Protein AF-A0A0C9RJ88-F1 (afdb_monomer_lite)

Foldseek 3Di:
DDDDDDDDPPDPKDKDKKWKKAFDDDPDDDPDPDDDPRPIDPTDIWTWIWDQPDPQAAIKIFTHPPDDDDPDPPPRIDGQGPLWDKAADDDPVAHQKIFIGHNPDPDTRMIIGDPDVVVSVVVSVVRD

pLDDT: mean 77.78, std 20.4, range [34.34, 97.06]

Sequence (128 aa):
MKEIGGNMAGDSELCGFLDAKLPGGRYISQRVRKRPLAPWKAWRRHWCSVRKLGPGLGVEVHLDRGLSEGANDRNNSIKVPSDSLICRTESRTKQFAFGIFPGKERKPLLYLCGTSESETQRWMANLR

Structure (mmCIF, N/CA/C/O backbone):
data_AF-A0A0C9RJ88-F1
#
_entry.id   AF-A0A0C9RJ88-F1
#
loop_
_atom_site.group_PDB
_atom_site.id
_atom_site.type_symbol
_atom_site.label_atom_id
_atom_site.label_alt_id
_atom_site.label_comp_id
_atom_site.label_asym_id
_atom_site.label_entity_id
_atom_site.label_seq_id
_atom_site.pdbx_PDB_ins_code
_atom_site.Cartn_x
_atom_site.Cartn_y
_atom_site.Cartn_z
_atom_site.occupancy
_atom_site.B_iso_or_equiv
_atom_site.auth_seq_id
_atom_site.auth_comp_id
_atom_site.auth_asym_id
_atom_site.auth_atom_id
_atom_site.pdbx_PDB_model_num
ATOM 1 N N . MET A 1 1 ? 20.074 38.674 4.520 1.00 36.56 1 MET A N 1
ATOM 2 C CA . MET A 1 1 ? 20.046 37.231 4.200 1.00 36.56 1 MET A CA 1
ATOM 3 C C . MET A 1 1 ? 18.940 36.624 5.039 1.00 36.56 1 MET A C 1
ATOM 5 O O . MET A 1 1 ? 18.958 36.811 6.246 1.00 36.56 1 MET A O 1
ATOM 9 N N . LYS A 1 2 ? 17.898 36.083 4.406 1.00 36.16 2 LYS A N 1
ATOM 10 C CA . LYS A 1 2 ? 16.690 35.611 5.091 1.00 36.16 2 LYS A CA 1
ATOM 11 C C . LYS A 1 2 ? 16.821 34.097 5.220 1.00 36.16 2 LYS A C 1
ATOM 13 O O . LYS A 1 2 ? 16.658 33.390 4.232 1.00 36.16 2 LYS A O 1
ATOM 18 N N . GLU A 1 3 ? 17.200 33.630 6.402 1.00 40.25 3 GLU A N 1
ATOM 19 C CA . GLU A 1 3 ? 17.177 32.208 6.727 1.00 40.25 3 GLU A CA 1
ATOM 20 C C . GLU A 1 3 ? 15.714 31.782 6.856 1.00 40.25 3 GLU A C 1
ATOM 22 O O . GLU A 1 3 ? 14.996 32.205 7.762 1.00 40.25 3 GLU A O 1
ATOM 27 N N . ILE A 1 4 ? 15.243 30.999 5.888 1.00 48.28 4 ILE A N 1
ATOM 28 C CA . ILE A 1 4 ? 13.969 30.297 5.991 1.00 48.28 4 ILE A CA 1
ATOM 29 C C . ILE A 1 4 ? 14.231 28.983 6.715 1.00 48.28 4 ILE A C 1
ATOM 31 O O . ILE A 1 4 ? 14.728 28.016 6.143 1.00 48.28 4 ILE A O 1
ATOM 35 N N . GLY A 1 5 ? 13.910 28.984 8.008 1.00 44.59 5 GLY A N 1
ATOM 36 C CA . GLY A 1 5 ? 13.784 27.771 8.796 1.00 44.59 5 GLY A CA 1
ATOM 37 C C . GLY A 1 5 ? 12.774 26.828 8.146 1.00 44.59 5 GLY A C 1
ATOM 38 O O . GLY A 1 5 ? 11.600 27.162 7.998 1.00 44.59 5 GLY A O 1
ATOM 39 N N . GLY A 1 6 ? 13.251 25.648 7.768 1.00 34.34 6 GLY A N 1
ATOM 40 C CA . GLY A 1 6 ? 12.440 24.502 7.391 1.00 34.34 6 GLY A CA 1
ATOM 41 C C . GLY A 1 6 ? 12.775 23.348 8.321 1.00 34.34 6 GLY A C 1
ATOM 42 O O . GLY A 1 6 ? 13.615 22.513 8.007 1.00 34.34 6 GLY A O 1
ATOM 43 N N . ASN A 1 7 ? 12.136 23.324 9.489 1.00 47.62 7 ASN A N 1
ATOM 44 C CA . ASN A 1 7 ? 12.016 22.112 10.293 1.00 47.62 7 ASN A CA 1
ATOM 45 C C . ASN A 1 7 ? 11.304 21.051 9.442 1.00 47.62 7 ASN A C 1
ATOM 47 O O . ASN A 1 7 ? 10.145 21.273 9.110 1.00 47.62 7 ASN A O 1
ATOM 51 N N . MET A 1 8 ? 11.954 19.931 9.106 1.00 43.09 8 MET A N 1
ATOM 52 C CA . MET A 1 8 ? 11.284 18.660 8.758 1.00 43.09 8 MET A CA 1
ATOM 53 C C . MET A 1 8 ? 12.286 17.492 8.659 1.00 43.09 8 MET A C 1
ATOM 55 O O . MET A 1 8 ? 12.310 16.724 7.705 1.00 43.09 8 MET A O 1
ATOM 59 N N . ALA A 1 9 ? 13.128 17.331 9.679 1.00 39.25 9 ALA A N 1
ATOM 60 C CA . ALA A 1 9 ? 13.799 16.060 9.952 1.00 39.25 9 ALA A CA 1
ATOM 61 C C . ALA A 1 9 ? 12.991 15.335 11.038 1.00 39.25 9 ALA A C 1
ATOM 63 O O . ALA A 1 9 ? 13.339 15.372 12.214 1.00 39.25 9 ALA A O 1
ATOM 64 N N . GLY A 1 10 ? 11.839 14.775 10.670 1.00 43.12 10 GLY A N 1
ATOM 65 C CA . GLY A 1 10 ? 10.913 14.225 11.658 1.00 43.12 10 GLY A CA 1
ATOM 66 C C . GLY A 1 10 ? 9.702 13.554 11.040 1.00 43.12 10 GLY A C 1
ATOM 67 O O . GLY A 1 10 ? 8.596 13.990 11.297 1.00 43.12 10 GLY A O 1
ATOM 68 N N . ASP A 1 11 ? 9.936 12.571 10.173 1.00 49.41 11 ASP A N 1
ATOM 69 C CA . ASP A 1 11 ? 9.060 11.426 9.895 1.00 49.41 11 ASP A CA 1
ATOM 70 C C . ASP A 1 11 ? 9.694 10.688 8.716 1.00 49.41 11 ASP A C 1
ATOM 72 O O . ASP A 1 11 ? 9.722 11.195 7.600 1.00 49.41 11 ASP A O 1
ATOM 76 N N . SER A 1 12 ? 10.298 9.522 8.952 1.00 55.31 12 SER A N 1
ATOM 77 C CA . SER A 1 12 ? 10.875 8.719 7.870 1.00 55.31 12 SER A CA 1
ATOM 78 C C . SER A 1 12 ? 9.757 8.244 6.936 1.00 55.31 12 SER A C 1
ATOM 80 O O . SER A 1 12 ? 9.127 7.216 7.182 1.00 55.31 12 SER A O 1
ATOM 82 N N . GLU A 1 13 ? 9.483 9.020 5.890 1.00 74.88 13 GLU A N 1
ATOM 83 C CA . GLU A 1 13 ? 8.539 8.680 4.831 1.00 74.88 13 GLU A CA 1
ATOM 84 C C . GLU A 1 13 ? 9.106 7.481 4.056 1.00 74.88 13 GLU A C 1
ATOM 86 O O . GLU A 1 13 ? 10.154 7.573 3.414 1.00 74.88 13 GLU A O 1
ATOM 91 N N . LEU A 1 14 ? 8.453 6.318 4.150 1.00 91.62 14 LEU A N 1
ATOM 92 C CA . LEU A 1 14 ? 8.824 5.175 3.319 1.00 91.62 14 LEU A CA 1
ATOM 93 C C . LEU A 1 14 ? 8.282 5.424 1.916 1.00 91.62 14 LEU A C 1
ATOM 95 O O . LEU A 1 14 ? 7.068 5.476 1.727 1.00 91.62 14 LEU A O 1
ATOM 99 N N . CYS A 1 15 ? 9.168 5.538 0.934 1.00 93.25 15 CYS A N 1
ATOM 100 C CA . CYS A 1 15 ? 8.787 5.717 -0.457 1.00 93.25 15 CYS A CA 1
ATOM 101 C C . CYS A 1 15 ? 9.591 4.822 -1.404 1.00 93.25 15 CYS A C 1
ATOM 103 O O . CYS A 1 15 ? 10.677 4.338 -1.076 1.00 93.25 15 CYS A O 1
ATOM 105 N N . GLY A 1 16 ? 9.028 4.556 -2.581 1.00 93.94 16 GLY A N 1
ATOM 106 C CA . GLY A 1 16 ? 9.668 3.749 -3.613 1.00 93.94 16 GLY A CA 1
ATOM 107 C C . GLY A 1 16 ? 8.680 3.161 -4.612 1.00 93.94 16 GLY A C 1
ATOM 108 O O . GLY A 1 16 ? 7.464 3.261 -4.459 1.00 93.94 16 GLY A O 1
ATOM 109 N N . PHE A 1 17 ? 9.203 2.524 -5.657 1.00 94.50 17 PHE A N 1
ATOM 110 C CA . PHE A 1 17 ? 8.363 1.874 -6.657 1.00 94.50 17 PHE A CA 1
ATOM 111 C C . PHE A 1 17 ? 7.859 0.515 -6.175 1.00 94.50 17 PHE A C 1
ATOM 113 O O . PHE A 1 17 ? 8.657 -0.350 -5.832 1.00 94.50 17 PHE A O 1
ATOM 120 N N . LEU A 1 18 ? 6.548 0.294 -6.266 1.00 95.38 18 LEU A N 1
ATOM 121 C CA . LEU A 1 18 ? 5.928 -1.019 -6.091 1.00 95.38 18 LEU A CA 1
ATOM 122 C C . LEU A 1 18 ? 4.943 -1.298 -7.220 1.00 95.38 18 LEU A C 1
ATOM 124 O O . LEU A 1 18 ? 4.382 -0.383 -7.829 1.00 95.38 18 LEU A O 1
ATOM 128 N N . ASP A 1 19 ? 4.680 -2.577 -7.466 1.00 94.69 19 ASP A N 1
ATOM 129 C CA . ASP A 1 19 ? 3.492 -2.957 -8.217 1.00 94.69 19 ASP A CA 1
ATOM 130 C C . ASP A 1 19 ? 2.280 -2.966 -7.284 1.00 94.69 19 ASP A C 1
ATOM 132 O O . ASP A 1 19 ? 2.288 -3.628 -6.250 1.00 94.69 19 ASP A O 1
ATOM 136 N N . ALA A 1 20 ? 1.215 -2.272 -7.671 1.00 92.56 20 ALA A N 1
ATOM 137 C CA . ALA A 1 20 ? -0.021 -2.159 -6.914 1.00 92.56 20 ALA A CA 1
ATOM 138 C C . ALA A 1 20 ? -1.197 -2.794 -7.667 1.00 92.56 20 ALA A C 1
ATOM 140 O O . ALA A 1 20 ? -1.343 -2.648 -8.887 1.00 92.56 20 ALA A O 1
ATOM 141 N N . LYS A 1 21 ? -2.072 -3.471 -6.921 1.00 90.69 21 LYS A N 1
ATOM 142 C CA . LYS A 1 21 ? -3.353 -3.999 -7.399 1.00 90.69 21 LYS A CA 1
ATOM 143 C C . LYS A 1 21 ? -4.487 -3.382 -6.591 1.00 90.69 21 LYS A C 1
ATOM 145 O O . LYS A 1 21 ? -4.664 -3.681 -5.412 1.00 90.69 21 LYS A O 1
ATOM 150 N N . LEU A 1 22 ? -5.274 -2.541 -7.251 1.00 86.19 22 LEU A N 1
ATOM 151 C CA . LEU A 1 22 ? -6.382 -1.807 -6.641 1.00 86.19 22 LEU A CA 1
ATOM 152 C C . LEU A 1 22 ? -7.724 -2.514 -6.876 1.00 86.19 22 LEU A C 1
ATOM 154 O O . LEU A 1 22 ? -7.903 -3.133 -7.934 1.00 86.19 22 LEU A O 1
ATOM 158 N N . PRO A 1 23 ? -8.699 -2.386 -5.960 1.00 79.19 23 PRO A N 1
ATOM 159 C CA . PRO A 1 23 ? -10.059 -2.831 -6.232 1.00 79.19 23 PRO A CA 1
ATOM 160 C C . PRO A 1 23 ? -10.619 -2.062 -7.443 1.00 79.19 23 PRO A C 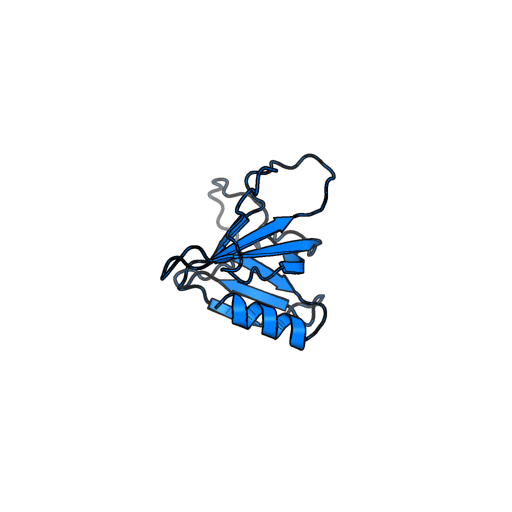1
ATOM 162 O O . PRO A 1 23 ? -10.492 -0.839 -7.544 1.00 79.19 23 PRO A O 1
ATOM 165 N N . GLY A 1 24 ? -11.208 -2.766 -8.414 1.00 65.12 24 GLY A N 1
ATOM 166 C CA . GLY A 1 24 ? -11.903 -2.112 -9.522 1.00 65.12 24 GLY A CA 1
ATOM 167 C C . GLY A 1 24 ? -13.205 -1.504 -9.030 1.00 65.12 24 GLY A C 1
ATOM 168 O O . GLY A 1 24 ? -14.028 -2.179 -8.413 1.00 65.12 24 GLY A O 1
ATOM 169 N N . GLY A 1 25 ? -13.386 -0.211 -9.282 1.00 57.72 25 GLY A N 1
ATOM 170 C CA . GLY A 1 25 ? -14.596 0.496 -8.893 1.00 57.72 25 GLY A CA 1
ATOM 171 C C . GLY A 1 25 ? -15.821 -0.077 -9.602 1.00 57.72 25 GLY A C 1
ATOM 172 O O . GLY A 1 25 ? -15.901 -0.031 -10.825 1.00 57.72 25 GLY A O 1
ATOM 173 N N . ARG A 1 26 ? -16.763 -0.603 -8.817 1.00 45.09 26 ARG A N 1
ATOM 174 C CA . ARG A 1 26 ? -18.182 -0.214 -8.816 1.00 45.09 26 ARG A CA 1
ATOM 175 C C . ARG A 1 26 ? -18.826 -0.727 -7.521 1.00 45.09 26 ARG A C 1
ATOM 177 O O . ARG A 1 26 ? -19.351 -1.832 -7.462 1.00 45.09 26 ARG A O 1
ATOM 184 N N . TYR A 1 27 ? -18.825 0.126 -6.496 1.00 42.34 27 TYR A N 1
ATOM 185 C CA . TYR A 1 27 ? -19.988 0.255 -5.618 1.00 42.34 27 TYR A CA 1
ATOM 186 C C . TYR A 1 27 ? -21.107 0.864 -6.480 1.00 42.34 27 TYR A C 1
ATOM 188 O O . TYR A 1 27 ? -21.308 2.071 -6.498 1.00 42.34 27 TYR A O 1
ATOM 196 N N . ILE A 1 28 ? -21.768 0.041 -7.293 1.00 40.94 28 ILE A N 1
ATOM 197 C CA . ILE A 1 28 ? -23.072 0.376 -7.862 1.00 40.94 28 ILE A CA 1
ATOM 198 C C . ILE A 1 28 ? -23.996 -0.756 -7.455 1.00 40.94 28 ILE A C 1
ATOM 200 O O . ILE A 1 28 ? -23.716 -1.931 -7.688 1.00 40.94 28 ILE A O 1
ATOM 204 N N . SER A 1 29 ? -25.072 -0.359 -6.791 1.00 43.00 29 SER A N 1
ATOM 205 C CA . SER A 1 29 ? -26.257 -1.142 -6.496 1.00 43.00 29 SER A CA 1
ATOM 206 C C . SER A 1 29 ? -26.655 -2.036 -7.674 1.00 43.00 29 SER A C 1
ATOM 208 O O . SER A 1 29 ? -27.354 -1.621 -8.591 1.00 43.00 29 SER A O 1
ATOM 210 N N . GLN A 1 30 ? -26.278 -3.310 -7.644 1.00 39.91 30 GLN A N 1
ATOM 211 C CA . GLN A 1 30 ? -26.992 -4.316 -8.418 1.00 39.91 30 GLN A CA 1
ATOM 212 C C . GLN A 1 30 ? -27.391 -5.456 -7.498 1.00 39.91 30 GLN A C 1
ATOM 214 O O . GLN A 1 30 ? -26.577 -6.259 -7.045 1.00 39.91 30 GLN A O 1
ATOM 219 N N . ARG A 1 31 ? -28.699 -5.481 -7.226 1.00 44.69 31 ARG A N 1
ATOM 220 C CA . ARG A 1 31 ? -29.473 -6.583 -6.654 1.00 44.69 31 ARG A CA 1
ATOM 221 C C . ARG A 1 31 ? -29.385 -7.824 -7.556 1.00 44.69 31 ARG A C 1
ATOM 223 O O . ARG A 1 31 ? -30.386 -8.254 -8.116 1.00 44.69 31 ARG A O 1
ATOM 230 N N . VAL A 1 32 ? -28.201 -8.407 -7.724 1.00 45.47 32 VAL A N 1
ATOM 231 C CA . VAL A 1 32 ? -28.039 -9.680 -8.432 1.00 45.47 32 VAL A CA 1
ATOM 232 C C . VAL A 1 32 ? -27.124 -10.581 -7.613 1.00 45.47 32 VAL A C 1
ATOM 234 O O . VAL A 1 32 ? -25.929 -10.335 -7.470 1.00 45.47 32 VAL A O 1
ATOM 237 N N . ARG A 1 33 ? -27.718 -11.644 -7.059 1.00 45.06 33 ARG A N 1
ATOM 238 C CA . ARG A 1 33 ? -27.064 -12.757 -6.351 1.00 45.06 33 ARG A CA 1
ATOM 239 C C . ARG A 1 33 ? -26.179 -13.584 -7.299 1.00 45.06 33 ARG A C 1
ATOM 241 O O . ARG A 1 33 ? -26.431 -14.762 -7.529 1.00 45.06 33 ARG A O 1
ATOM 248 N N . LYS A 1 34 ? -25.124 -12.995 -7.851 1.00 48.38 34 LYS A N 1
ATOM 249 C CA . LYS A 1 34 ? -24.017 -13.737 -8.464 1.00 48.38 34 LYS A CA 1
ATOM 250 C C . LYS A 1 34 ? -22.740 -13.116 -7.939 1.00 48.38 34 LYS A C 1
ATOM 252 O O . LYS A 1 34 ? -22.531 -11.945 -8.199 1.00 48.38 34 LYS A O 1
ATOM 257 N N . ARG A 1 35 ? -21.938 -13.865 -7.168 1.00 50.72 35 ARG A N 1
ATOM 258 C CA . ARG A 1 35 ? -20.614 -13.434 -6.680 1.00 50.72 35 ARG A CA 1
ATOM 259 C C . ARG A 1 35 ? -19.774 -13.004 -7.891 1.00 50.72 35 ARG A C 1
ATOM 261 O O . ARG A 1 35 ? -19.275 -13.894 -8.578 1.00 50.72 35 ARG A O 1
ATOM 268 N N . PRO A 1 36 ? -19.580 -11.707 -8.187 1.00 46.97 36 PRO A N 1
ATOM 269 C CA . PRO A 1 36 ? -18.568 -11.341 -9.153 1.00 46.97 36 PRO A CA 1
ATOM 270 C C . PRO A 1 36 ? -17.258 -11.424 -8.372 1.00 46.97 36 PRO A C 1
ATOM 272 O O . PRO A 1 36 ? -17.145 -10.848 -7.286 1.00 46.97 36 PRO A O 1
ATOM 275 N N . LEU A 1 37 ? -16.266 -12.154 -8.879 1.00 52.88 37 LEU A N 1
ATOM 276 C CA . LEU A 1 37 ? -14.885 -11.893 -8.483 1.00 52.88 37 LEU A CA 1
ATOM 277 C C . LEU A 1 37 ? -14.711 -10.381 -8.640 1.00 52.88 37 LEU A C 1
ATOM 279 O O . LEU A 1 37 ? -14.832 -9.886 -9.759 1.00 52.88 37 LEU A O 1
ATOM 283 N N . ALA A 1 38 ? -14.593 -9.638 -7.532 1.00 53.88 38 ALA A N 1
ATOM 284 C CA . ALA A 1 38 ? -14.487 -8.185 -7.600 1.00 53.88 38 ALA A CA 1
ATOM 285 C C . ALA A 1 38 ? -13.379 -7.881 -8.618 1.00 53.88 38 ALA A C 1
ATOM 287 O O . ALA A 1 38 ? -12.300 -8.465 -8.473 1.00 53.88 38 ALA A O 1
ATOM 288 N N . PRO A 1 39 ? -13.637 -7.108 -9.689 1.00 66.06 39 PRO A N 1
ATOM 289 C CA . PRO A 1 39 ? -12.696 -6.995 -10.793 1.00 66.06 39 PRO A CA 1
ATOM 290 C C . PRO A 1 39 ? -11.500 -6.181 -10.312 1.00 66.06 39 PRO A C 1
ATOM 292 O O . PRO A 1 39 ? -11.464 -4.966 -10.442 1.00 66.06 39 PRO A O 1
ATOM 295 N N . TRP A 1 40 ? -10.535 -6.831 -9.672 1.00 71.25 40 TRP A N 1
ATOM 296 C CA . TRP A 1 40 ? -9.285 -6.201 -9.291 1.00 71.25 40 TRP A CA 1
ATOM 297 C C . TRP A 1 40 ? -8.628 -5.659 -10.552 1.00 71.25 40 TRP A C 1
ATOM 299 O O . TRP A 1 40 ? -8.535 -6.371 -11.557 1.00 71.25 40 TRP A O 1
ATOM 309 N N . LYS A 1 41 ? -8.153 -4.413 -10.498 1.00 75.81 41 LYS A N 1
ATOM 310 C CA . LYS A 1 41 ? -7.343 -3.863 -11.585 1.00 75.81 41 LYS A CA 1
AT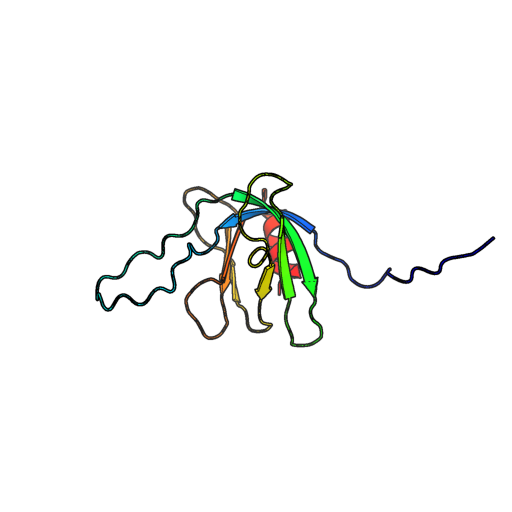OM 311 C C . LYS A 1 41 ? -6.112 -4.756 -11.778 1.00 75.81 41 LYS A C 1
ATOM 313 O O . LYS A 1 41 ? -5.671 -5.426 -10.846 1.00 75.81 41 LYS A O 1
ATOM 318 N N . ALA A 1 42 ? -5.567 -4.792 -12.991 1.00 85.00 42 ALA A N 1
ATOM 319 C CA . ALA A 1 42 ? -4.280 -5.441 -13.224 1.00 85.00 42 ALA A CA 1
ATOM 320 C C . ALA A 1 42 ? -3.195 -4.816 -12.329 1.00 85.00 42 ALA A C 1
ATOM 322 O O . ALA A 1 42 ? -3.306 -3.645 -11.953 1.00 85.00 42 ALA A O 1
ATOM 323 N N . TRP A 1 43 ? -2.155 -5.591 -12.013 1.00 90.69 43 TRP A N 1
ATOM 324 C CA . TRP A 1 43 ? -0.949 -5.066 -11.375 1.00 90.69 43 TRP A CA 1
ATOM 325 C C . TRP A 1 43 ? -0.372 -3.938 -12.229 1.00 90.69 43 TRP A C 1
ATOM 327 O O . TRP A 1 43 ? -0.240 -4.091 -13.445 1.00 90.69 43 TRP A O 1
ATOM 337 N N . ARG A 1 44 ? -0.051 -2.809 -11.605 1.00 90.62 44 ARG A N 1
ATOM 338 C CA . ARG A 1 44 ? 0.595 -1.675 -12.270 1.00 90.62 44 ARG A CA 1
ATOM 339 C C . ARG A 1 44 ? 1.705 -1.140 -11.389 1.00 90.62 44 ARG A C 1
ATOM 341 O O . ARG A 1 44 ? 1.543 -1.131 -10.175 1.00 90.62 44 ARG A O 1
ATOM 348 N N . ARG A 1 45 ? 2.783 -0.658 -11.997 1.00 92.38 45 ARG A N 1
ATOM 349 C CA . ARG A 1 45 ? 3.872 -0.006 -11.273 1.00 92.38 45 ARG A CA 1
ATOM 350 C C . ARG A 1 45 ? 3.444 1.400 -10.852 1.00 92.38 45 ARG A C 1
ATOM 352 O O . ARG A 1 45 ? 2.910 2.145 -11.671 1.00 92.38 45 ARG A O 1
ATOM 359 N N . HIS A 1 46 ? 3.654 1.728 -9.585 1.00 91.75 46 HIS A N 1
ATOM 360 C CA . HIS A 1 46 ? 3.359 3.022 -8.978 1.00 91.75 46 HIS A CA 1
ATOM 361 C C . HIS A 1 46 ? 4.553 3.481 -8.142 1.00 91.75 46 HIS A C 1
ATOM 363 O O . HIS A 1 46 ? 5.222 2.658 -7.511 1.00 91.75 46 HIS A O 1
ATOM 369 N N . TRP A 1 47 ? 4.793 4.788 -8.100 1.00 92.50 47 TRP A N 1
ATOM 370 C CA . TRP A 1 47 ? 5.544 5.390 -7.010 1.00 92.50 47 TRP A CA 1
ATOM 371 C C . TRP A 1 47 ? 4.654 5.402 -5.768 1.00 92.50 47 TRP A C 1
ATOM 373 O O . TRP A 1 47 ? 3.566 5.976 -5.775 1.00 92.50 47 TRP A O 1
ATOM 383 N N . CYS A 1 48 ? 5.087 4.708 -4.727 1.00 93.56 48 CYS A N 1
ATOM 384 C CA . CYS A 1 48 ? 4.361 4.583 -3.476 1.00 93.56 48 CYS A CA 1
ATOM 385 C C . CYS A 1 48 ? 5.045 5.444 -2.418 1.00 93.56 48 CYS A C 1
ATOM 387 O O . CYS A 1 48 ? 6.271 5.408 -2.316 1.00 93.56 48 CYS A O 1
ATOM 389 N N . SER A 1 49 ? 4.277 6.162 -1.603 1.00 92.75 49 SER A N 1
ATOM 390 C CA . SER A 1 49 ? 4.787 6.775 -0.374 1.00 92.75 49 SER A CA 1
ATOM 391 C C . SER A 1 49 ? 3.854 6.521 0.806 1.00 92.75 49 SER A C 1
ATOM 393 O O . SER A 1 49 ? 2.645 6.351 0.634 1.00 92.75 49 SER A O 1
ATOM 395 N N . VAL A 1 50 ? 4.428 6.414 2.002 1.00 92.56 50 VAL A N 1
ATOM 396 C CA . VAL A 1 50 ? 3.713 6.110 3.243 1.00 92.56 50 VAL A CA 1
ATOM 397 C C . VAL A 1 50 ? 3.852 7.271 4.201 1.00 92.56 50 VAL A C 1
ATOM 399 O O . VAL A 1 50 ? 4.952 7.592 4.650 1.00 92.56 50 VAL A O 1
ATOM 402 N N . ARG A 1 51 ? 2.710 7.829 4.591 1.00 91.00 51 ARG A N 1
ATOM 403 C CA . ARG A 1 51 ? 2.616 8.885 5.591 1.00 91.00 51 ARG A CA 1
ATOM 404 C C . ARG A 1 51 ? 1.953 8.345 6.850 1.00 91.00 51 ARG A C 1
ATOM 406 O O . ARG A 1 51 ? 0.846 7.810 6.793 1.00 91.00 51 ARG A O 1
ATOM 413 N N . LYS A 1 52 ? 2.603 8.489 8.005 1.00 89.88 52 LYS A N 1
ATOM 414 C CA . LYS A 1 52 ? 1.987 8.148 9.296 1.00 89.88 52 LYS A CA 1
ATOM 415 C C . LYS A 1 52 ? 0.919 9.190 9.632 1.00 89.88 52 LYS A C 1
ATOM 417 O O . LYS A 1 52 ? 1.148 10.385 9.471 1.00 89.88 52 LYS A O 1
ATOM 422 N N . LEU A 1 53 ? -0.261 8.747 10.068 1.00 88.69 53 LEU A N 1
ATOM 423 C CA . LEU A 1 53 ? -1.381 9.652 10.368 1.00 88.69 53 LEU A CA 1
ATOM 424 C C . LEU A 1 53 ? -1.397 10.142 11.822 1.00 88.69 53 LEU A C 1
ATOM 426 O O . LEU A 1 53 ? -2.146 11.060 12.140 1.00 88.69 53 LEU A O 1
ATOM 430 N N . GLY A 1 54 ? -0.578 9.545 12.688 1.00 85.88 54 GLY A N 1
ATOM 431 C CA . GLY A 1 54 ? -0.506 9.827 14.121 1.00 85.88 54 GLY A CA 1
ATOM 432 C C . GLY A 1 54 ? -0.781 8.581 14.974 1.00 85.88 54 GLY A C 1
ATOM 433 O O . GLY A 1 54 ? -1.152 7.530 14.437 1.00 85.88 54 GLY A O 1
ATOM 434 N N . PRO A 1 55 ? -0.599 8.664 16.305 1.00 85.62 55 PRO A N 1
ATOM 435 C CA . PRO A 1 55 ? -0.775 7.526 17.206 1.00 85.62 55 PRO A CA 1
ATOM 436 C C . PRO A 1 55 ? -2.182 6.925 17.095 1.00 85.62 55 PRO A C 1
ATOM 438 O O . PRO A 1 55 ? -3.180 7.622 17.249 1.00 85.62 55 PRO A O 1
ATOM 441 N N . GLY A 1 56 ? -2.268 5.626 16.797 1.00 85.62 56 GLY A N 1
ATOM 442 C CA . GLY A 1 56 ? -3.539 4.898 16.691 1.00 85.62 56 GLY A CA 1
ATOM 443 C C . GLY A 1 56 ? -4.368 5.175 15.429 1.00 85.62 56 GLY A C 1
ATOM 444 O O . GLY A 1 56 ? -5.374 4.499 15.225 1.00 85.62 56 GLY A O 1
ATOM 445 N N . LEU A 1 57 ? -3.950 6.099 14.555 1.00 87.19 57 LEU A N 1
ATOM 446 C CA . LEU A 1 57 ? -4.684 6.460 13.331 1.00 87.19 57 LEU A CA 1
ATOM 447 C C . LEU A 1 57 ? -4.265 5.645 12.097 1.00 87.19 57 LEU A C 1
ATOM 449 O O . LEU A 1 57 ? -4.950 5.686 11.076 1.00 87.19 57 LEU A O 1
ATOM 453 N N . GLY A 1 58 ? -3.172 4.887 12.202 1.00 91.50 58 GLY A N 1
ATOM 454 C CA . GLY A 1 58 ? -2.630 4.077 11.114 1.00 91.50 58 GLY A CA 1
ATOM 455 C C . GLY A 1 58 ? -1.781 4.895 10.140 1.00 91.50 58 GLY A C 1
ATOM 456 O O . GLY A 1 58 ? -1.126 5.873 10.523 1.00 91.50 58 GLY A O 1
ATOM 457 N N . VAL A 1 59 ? -1.779 4.481 8.875 1.00 92.69 59 VAL A N 1
ATOM 458 C CA . VAL A 1 59 ? -0.955 5.081 7.818 1.00 92.69 59 VAL A CA 1
ATOM 459 C C . VAL A 1 59 ? -1.780 5.400 6.579 1.00 92.69 59 VAL A C 1
ATOM 461 O O . VAL A 1 59 ? -2.862 4.864 6.352 1.00 92.69 59 VAL A O 1
ATOM 464 N N . GLU A 1 60 ? -1.260 6.292 5.755 1.00 92.38 60 GLU A N 1
ATOM 465 C CA . GLU A 1 60 ? -1.809 6.630 4.455 1.00 92.38 60 GLU A CA 1
ATOM 466 C C . GLU A 1 60 ? -0.800 6.255 3.372 1.00 92.38 60 GLU A C 1
ATOM 468 O O . GLU A 1 60 ? 0.358 6.665 3.429 1.00 92.38 60 GLU A O 1
ATOM 473 N N . VAL A 1 61 ? -1.240 5.449 2.406 1.00 92.25 61 VAL A N 1
ATOM 474 C CA . VAL A 1 61 ? -0.429 5.014 1.266 1.00 92.25 61 VAL A CA 1
ATOM 475 C C . VAL A 1 61 ? -0.851 5.808 0.041 1.00 92.25 61 VAL A C 1
ATOM 477 O O . VAL A 1 61 ? -1.970 5.643 -0.450 1.00 92.25 61 VAL A O 1
ATOM 480 N N . HIS A 1 62 ? 0.048 6.644 -0.462 1.00 92.19 62 HIS A N 1
ATOM 481 C CA . HIS A 1 62 ? -0.135 7.390 -1.697 1.00 92.19 62 HIS A CA 1
A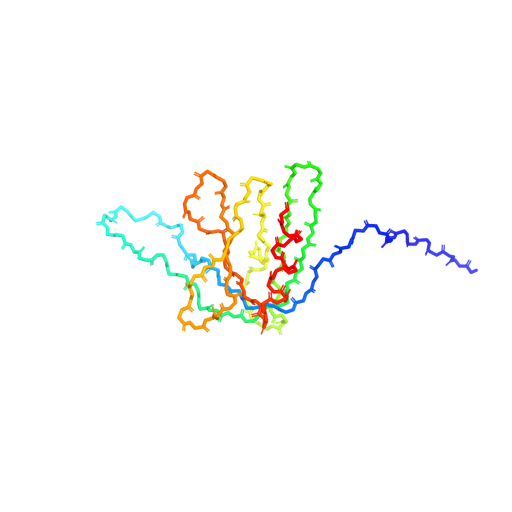TOM 482 C C . HIS A 1 62 ? 0.467 6.624 -2.879 1.00 92.19 62 HIS A C 1
ATOM 484 O O . HIS A 1 62 ? 1.559 6.070 -2.769 1.00 92.19 62 HIS A O 1
ATOM 490 N N . LEU A 1 63 ? -0.252 6.574 -3.999 1.00 90.69 63 LEU A N 1
ATOM 491 C CA . LEU A 1 63 ? 0.083 5.810 -5.198 1.00 90.69 63 LEU A CA 1
ATOM 492 C C . LEU A 1 63 ? 0.085 6.727 -6.424 1.00 90.69 63 LEU A C 1
ATOM 494 O O . LEU A 1 63 ? -0.941 6.912 -7.077 1.00 90.69 63 LEU A O 1
ATOM 498 N N . ASP A 1 64 ? 1.257 7.223 -6.795 1.00 87.94 64 ASP A N 1
ATOM 499 C CA . ASP A 1 64 ? 1.454 8.055 -7.978 1.00 87.94 64 ASP A CA 1
ATOM 500 C C . ASP A 1 64 ? 1.862 7.194 -9.189 1.00 87.94 64 ASP A C 1
ATOM 502 O O . ASP A 1 64 ? 2.629 6.235 -9.075 1.00 87.94 64 ASP A O 1
ATOM 506 N N . ARG A 1 65 ? 1.308 7.493 -10.366 1.00 79.44 65 ARG A N 1
ATOM 507 C CA . ARG A 1 65 ? 1.649 6.818 -11.631 1.00 79.44 65 ARG A CA 1
ATOM 508 C C . ARG A 1 65 ? 2.668 7.572 -12.476 1.00 79.44 65 ARG A C 1
ATOM 510 O O . ARG A 1 65 ? 3.111 7.009 -13.474 1.00 79.44 65 ARG A O 1
ATOM 517 N N . GLY A 1 66 ? 3.054 8.785 -12.087 1.00 65.25 66 GLY A N 1
ATOM 518 C CA . GLY A 1 66 ? 3.762 9.702 -12.968 1.00 65.25 66 GLY A CA 1
ATOM 519 C C . GLY A 1 66 ? 2.812 10.212 -14.053 1.00 65.25 66 GLY A C 1
ATOM 520 O O . GLY A 1 66 ? 2.063 9.451 -14.661 1.00 65.25 66 GLY A O 1
ATOM 521 N N . LEU A 1 67 ? 2.803 11.525 -14.244 1.00 58.53 67 LEU A N 1
ATOM 522 C CA . LEU A 1 67 ? 1.924 12.291 -15.130 1.00 58.53 67 LEU A CA 1
ATOM 523 C C . LEU A 1 67 ? 1.678 11.630 -16.509 1.00 58.53 67 LEU A C 1
ATOM 525 O O . LEU A 1 67 ? 2.447 11.841 -17.441 1.00 58.53 67 LEU A O 1
ATOM 529 N N . SER A 1 68 ? 0.577 10.883 -16.656 1.00 48.88 68 SER A N 1
ATOM 530 C CA . SER A 1 68 ? -0.187 10.794 -17.907 1.00 48.88 68 SER A CA 1
ATOM 531 C C . SER A 1 68 ? -1.586 10.193 -17.696 1.00 48.88 68 SER A C 1
ATOM 533 O O . SER A 1 68 ? -1.753 9.099 -17.156 1.00 48.88 68 SER A O 1
ATOM 535 N N . GLU A 1 69 ? -2.563 10.955 -18.191 1.00 44.44 69 GLU A N 1
ATOM 536 C CA . GLU A 1 69 ? -3.966 10.638 -18.490 1.00 44.44 69 GLU A CA 1
ATOM 537 C C . GLU A 1 69 ? -4.977 10.476 -17.339 1.00 44.44 69 GLU A C 1
ATOM 539 O O . GLU A 1 69 ? -5.362 9.387 -16.913 1.00 44.44 69 GLU A O 1
ATOM 544 N N . GLY A 1 70 ? -5.552 11.622 -16.954 1.00 46.38 70 GLY A N 1
ATOM 545 C CA . GLY A 1 70 ? -7.004 11.829 -17.082 1.00 46.38 70 GLY A CA 1
ATOM 546 C C . GLY A 1 70 ? -7.931 11.098 -16.108 1.00 46.38 70 GLY A C 1
ATOM 547 O O . GLY A 1 70 ? -9.148 11.143 -16.283 1.00 46.38 70 GLY A O 1
ATOM 548 N N . ALA A 1 71 ? -7.409 10.441 -15.076 1.00 46.94 71 ALA A N 1
ATOM 549 C CA . ALA A 1 71 ? -8.217 9.702 -14.112 1.00 46.94 71 ALA A CA 1
ATOM 550 C C . ALA A 1 71 ? -8.212 10.385 -12.740 1.00 46.94 71 ALA A C 1
ATOM 552 O O . ALA A 1 71 ? -7.420 10.024 -11.882 1.00 46.94 71 ALA A O 1
ATOM 553 N N . ASN A 1 72 ? -9.131 11.341 -12.559 1.00 46.19 72 ASN A N 1
ATOM 554 C CA . ASN A 1 72 ? -9.730 11.759 -11.284 1.00 46.19 72 ASN A CA 1
ATOM 555 C C . ASN A 1 72 ? -8.843 11.513 -10.040 1.00 46.19 72 ASN A C 1
ATOM 557 O O . ASN A 1 72 ? -8.954 10.477 -9.382 1.00 46.19 72 ASN A O 1
ATOM 561 N N . ASP A 1 73 ? -8.003 12.502 -9.726 1.00 48.06 73 ASP A N 1
ATOM 562 C CA . ASP A 1 73 ? -6.982 12.556 -8.659 1.00 48.06 73 ASP A CA 1
ATOM 563 C C . ASP A 1 73 ? -7.480 12.235 -7.233 1.00 48.06 73 ASP A C 1
ATOM 565 O O . ASP A 1 73 ? -6.721 12.165 -6.270 1.00 48.06 73 ASP A O 1
ATOM 569 N N . ARG A 1 74 ? -8.784 12.014 -7.062 1.00 51.00 74 ARG A N 1
ATOM 570 C CA . ARG A 1 74 ? -9.431 11.821 -5.764 1.00 51.00 74 ARG A CA 1
ATOM 571 C C . ARG A 1 74 ? -9.229 10.441 -5.127 1.00 51.00 74 ARG A C 1
ATOM 573 O O . ARG A 1 74 ? -9.683 10.239 -4.004 1.00 51.00 74 ARG A O 1
ATOM 580 N N . ASN A 1 75 ? -8.562 9.501 -5.803 1.00 61.38 75 ASN A N 1
ATOM 581 C CA . ASN A 1 75 ? -8.478 8.094 -5.376 1.00 61.38 75 ASN A CA 1
ATOM 582 C C . ASN A 1 75 ? -7.051 7.504 -5.353 1.00 61.38 75 ASN A C 1
ATOM 584 O O . ASN A 1 75 ? -6.909 6.281 -5.294 1.00 61.38 75 ASN A O 1
ATOM 588 N N . ASN A 1 76 ? -6.006 8.336 -5.391 1.00 81.94 76 ASN A N 1
ATOM 589 C CA . ASN A 1 76 ? -4.610 7.870 -5.375 1.00 81.94 76 ASN A CA 1
ATOM 590 C C . ASN A 1 76 ? -4.066 7.608 -3.963 1.00 81.94 76 ASN A C 1
ATOM 592 O O . ASN A 1 76 ? -2.971 7.081 -3.817 1.00 81.94 76 ASN A O 1
ATOM 596 N N . SER A 1 77 ? -4.839 7.932 -2.928 1.00 86.75 77 SER A N 1
ATOM 597 C CA . SER A 1 77 ? -4.489 7.674 -1.536 1.00 86.75 77 SER A CA 1
ATOM 598 C C . SER A 1 77 ? -5.399 6.613 -0.918 1.00 86.75 77 SER A C 1
ATOM 600 O O . SER A 1 77 ? -6.619 6.635 -1.111 1.00 86.75 77 SER A O 1
ATOM 602 N N . ILE A 1 78 ? -4.813 5.692 -0.155 1.00 89.62 78 ILE A N 1
ATOM 603 C CA . ILE A 1 78 ? -5.522 4.669 0.614 1.00 89.62 78 ILE A CA 1
ATOM 604 C C . ILE A 1 78 ? -5.145 4.811 2.080 1.00 89.62 78 ILE A C 1
ATOM 606 O O . ILE A 1 78 ? -3.987 4.650 2.461 1.00 89.62 78 ILE A O 1
ATOM 610 N N . LYS A 1 79 ? -6.153 5.050 2.917 1.00 90.75 79 LYS A N 1
ATOM 611 C CA . LYS A 1 79 ? -5.993 4.999 4.368 1.00 90.75 79 LYS A CA 1
ATOM 612 C C . LYS A 1 79 ? -5.979 3.548 4.823 1.00 90.75 79 LYS A C 1
ATOM 614 O O . LYS A 1 79 ? -6.893 2.787 4.505 1.00 90.75 79 LYS A O 1
ATOM 619 N N . VAL A 1 80 ? -4.950 3.199 5.574 1.00 91.38 80 VAL A N 1
ATOM 620 C CA . VAL A 1 80 ? -4.746 1.903 6.207 1.00 91.38 80 VAL A CA 1
ATOM 621 C C . VAL A 1 80 ? -4.971 2.104 7.705 1.00 91.38 80 VAL A C 1
ATOM 623 O O . VAL A 1 80 ? -4.128 2.710 8.370 1.00 91.38 80 VAL A O 1
ATOM 626 N N . PRO A 1 81 ? -6.119 1.656 8.240 1.00 91.31 81 PRO A N 1
ATOM 627 C CA . PRO A 1 81 ? -6.391 1.693 9.672 1.00 91.31 81 PRO A CA 1
ATOM 628 C C . PRO A 1 81 ? -5.298 1.007 10.498 1.00 91.31 81 PRO A C 1
ATOM 630 O O . PRO A 1 81 ? -4.664 0.064 10.027 1.00 91.31 81 PRO A O 1
ATOM 633 N N . SER A 1 82 ? -5.122 1.426 11.749 1.00 91.25 82 SER A N 1
ATOM 634 C CA . SER A 1 82 ? -4.150 0.832 12.681 1.00 91.25 82 SER A CA 1
ATOM 635 C C . SER A 1 82 ? -4.439 -0.631 13.041 1.00 91.25 82 SER A C 1
ATOM 637 O O . SER A 1 82 ? -3.529 -1.352 13.430 1.00 91.25 82 SER A O 1
ATOM 639 N N . ASP A 1 83 ? -5.680 -1.092 12.876 1.00 92.06 83 ASP A N 1
ATOM 640 C CA . ASP A 1 83 ? -6.081 -2.490 13.065 1.00 92.06 83 ASP A CA 1
ATOM 641 C C . ASP A 1 83 ? -5.935 -3.338 11.788 1.00 92.06 83 ASP A C 1
ATOM 643 O O . ASP A 1 83 ? -6.441 -4.461 11.722 1.00 92.06 83 ASP A O 1
ATOM 647 N N . SER A 1 84 ? -5.269 -2.812 10.754 1.00 92.31 84 SER A N 1
ATOM 648 C CA . SER A 1 84 ? -5.108 -3.522 9.487 1.00 92.31 84 SER A CA 1
ATOM 649 C C . SER A 1 84 ? -4.165 -4.714 9.610 1.00 92.31 84 SER A C 1
ATOM 651 O O . SER A 1 84 ? -3.088 -4.649 10.199 1.00 92.31 84 SER A O 1
ATOM 653 N N . LEU A 1 85 ? -4.541 -5.806 8.956 1.00 93.44 85 LEU A N 1
ATOM 654 C CA . LEU A 1 85 ? -3.719 -6.996 8.823 1.00 93.44 85 LEU A CA 1
ATOM 655 C C . LEU A 1 85 ? -2.885 -6.902 7.547 1.00 93.44 85 LEU A C 1
ATOM 657 O O . LEU A 1 85 ? -3.416 -6.704 6.453 1.00 93.44 85 LEU A O 1
ATOM 661 N N . ILE A 1 86 ? -1.573 -7.089 7.691 1.00 94.88 86 ILE A N 1
ATOM 662 C CA . ILE A 1 86 ? -0.622 -7.089 6.577 1.00 94.88 86 ILE A CA 1
ATOM 663 C C . ILE A 1 86 ? 0.056 -8.451 6.505 1.00 94.88 86 ILE A C 1
ATOM 665 O O . ILE A 1 86 ? 0.870 -8.816 7.367 1.00 94.88 86 ILE A O 1
ATOM 669 N N . CYS A 1 87 ? -0.279 -9.203 5.460 1.00 93.56 87 CYS A N 1
ATOM 670 C CA . CYS A 1 87 ? 0.170 -10.576 5.274 1.00 93.56 87 CYS A CA 1
ATOM 671 C C . CYS A 1 87 ? 0.595 -10.857 3.832 1.00 93.56 87 CYS A C 1
ATOM 673 O O . CYS A 1 87 ? 0.202 -10.170 2.886 1.00 93.56 87 CYS A O 1
ATOM 675 N N . ARG A 1 88 ? 1.424 -11.891 3.677 1.00 94.56 88 ARG A N 1
ATOM 676 C CA . ARG A 1 88 ? 1.819 -12.402 2.365 1.00 94.56 88 ARG A CA 1
ATOM 677 C C . ARG A 1 88 ? 0.632 -12.989 1.636 1.00 94.56 88 ARG A C 1
ATOM 679 O O . ARG A 1 88 ? -0.266 -13.561 2.250 1.00 94.56 88 ARG A O 1
ATOM 686 N N . THR A 1 89 ? 0.659 -12.863 0.319 1.00 91.62 89 THR A N 1
ATOM 687 C CA . THR A 1 89 ? -0.419 -13.349 -0.534 1.00 91.62 89 THR A CA 1
ATOM 688 C C . THR A 1 89 ? 0.164 -14.081 -1.720 1.00 91.62 89 THR A C 1
ATOM 690 O O . THR A 1 89 ? 1.068 -13.575 -2.381 1.00 91.62 89 THR A O 1
ATOM 693 N N . GLU A 1 90 ? -0.393 -15.241 -2.032 1.00 88.75 90 GLU A N 1
ATOM 694 C CA . GLU A 1 90 ? -0.017 -15.962 -3.236 1.00 88.75 90 GLU A CA 1
ATOM 695 C C . GLU A 1 90 ? -0.567 -15.242 -4.469 1.00 88.75 90 GLU A C 1
ATOM 697 O O . GLU A 1 90 ? -1.766 -14.979 -4.597 1.00 88.75 90 GLU A O 1
ATOM 702 N N . SER A 1 91 ? 0.320 -14.924 -5.404 1.00 86.94 91 SER A N 1
ATOM 703 C CA . SER A 1 91 ? -0.042 -14.376 -6.704 1.00 86.94 91 SER A CA 1
ATOM 704 C C . SER A 1 91 ? 0.687 -15.150 -7.786 1.00 86.94 91 SER A C 1
ATOM 706 O O . SER A 1 91 ? 1.910 -15.258 -7.773 1.00 86.94 91 SER A O 1
ATOM 708 N N . ARG A 1 92 ? -0.069 -15.634 -8.778 1.00 88.25 92 ARG A N 1
ATOM 709 C CA . ARG A 1 92 ? 0.477 -16.390 -9.919 1.00 88.25 92 ARG A CA 1
ATOM 710 C C . ARG A 1 92 ? 1.473 -15.587 -10.759 1.00 88.25 92 ARG A C 1
ATOM 712 O O . ARG A 1 92 ? 2.246 -16.172 -11.500 1.00 88.25 92 ARG A O 1
ATOM 719 N N . THR A 1 93 ? 1.424 -14.257 -10.676 1.00 89.88 93 THR A N 1
ATOM 720 C CA . THR A 1 93 ? 2.223 -13.352 -11.518 1.00 89.88 93 THR A CA 1
ATOM 721 C C . THR A 1 93 ? 3.172 -12.457 -10.722 1.00 89.88 93 THR A C 1
ATOM 723 O O . THR A 1 93 ? 3.876 -11.651 -11.323 1.00 89.88 93 THR A O 1
ATOM 726 N N . LYS A 1 94 ? 3.144 -12.507 -9.383 1.00 94.06 94 LYS A N 1
ATOM 727 C CA . LYS A 1 94 ? 3.912 -11.611 -8.502 1.00 94.06 94 LYS A CA 1
ATOM 728 C C . LYS A 1 94 ? 4.363 -12.368 -7.252 1.00 94.06 94 LYS A C 1
ATOM 730 O O . LYS A 1 94 ? 3.601 -12.498 -6.303 1.00 94.06 94 LYS A O 1
ATOM 735 N N . GLN A 1 95 ? 5.595 -12.870 -7.270 1.00 94.75 95 GLN A N 1
ATOM 736 C CA . GLN A 1 95 ? 6.142 -13.746 -6.227 1.00 94.75 95 GLN A CA 1
ATOM 737 C C . GLN A 1 95 ? 6.215 -13.083 -4.843 1.00 94.75 95 GLN A C 1
ATOM 739 O O . GLN A 1 95 ? 5.994 -13.747 -3.836 1.00 94.75 95 GLN A O 1
ATOM 744 N N . PHE A 1 96 ? 6.488 -11.778 -4.785 1.00 96.56 96 PHE A N 1
ATOM 745 C CA . PHE A 1 96 ? 6.664 -11.039 -3.531 1.00 96.56 96 PHE A CA 1
ATOM 746 C C . PHE A 1 96 ? 5.434 -10.191 -3.178 1.00 96.56 96 PHE A C 1
ATOM 748 O O . PHE A 1 96 ? 5.541 -9.077 -2.666 1.00 96.56 96 PHE A O 1
ATOM 755 N N . ALA A 1 97 ? 4.244 -10.700 -3.504 1.00 96.81 97 ALA A N 1
ATOM 756 C CA . ALA A 1 97 ? 2.994 -10.004 -3.248 1.00 96.81 97 ALA A CA 1
ATOM 757 C C . ALA A 1 97 ? 2.568 -10.100 -1.774 1.00 96.81 97 ALA A C 1
ATOM 759 O O . ALA A 1 97 ? 2.653 -11.149 -1.126 1.00 96.81 97 ALA A O 1
ATOM 760 N N . PHE A 1 98 ? 2.024 -9.003 -1.266 1.00 96.69 98 PHE A N 1
ATOM 761 C CA . PHE A 1 98 ? 1.374 -8.924 0.033 1.00 96.69 98 PHE A CA 1
ATOM 762 C C . PHE A 1 98 ? 0.083 -8.111 -0.067 1.00 96.69 98 PHE A C 1
ATOM 764 O O . PHE A 1 98 ? -0.116 -7.316 -0.991 1.00 96.69 98 PHE A O 1
ATOM 771 N N . GLY A 1 99 ? -0.820 -8.340 0.879 1.00 94.50 99 GLY A N 1
ATOM 772 C CA . GLY A 1 99 ? -2.112 -7.672 0.956 1.00 94.50 99 GLY A CA 1
ATOM 773 C C . GLY A 1 99 ? -2.269 -6.912 2.262 1.00 94.50 99 GLY A C 1
ATOM 774 O O . GLY A 1 99 ? -1.735 -7.315 3.297 1.00 94.50 99 GLY A O 1
ATOM 775 N N . ILE A 1 100 ? -3.032 -5.826 2.190 1.00 94.50 100 ILE A N 1
ATOM 776 C CA . ILE A 1 100 ? -3.454 -5.022 3.334 1.00 94.50 100 ILE A CA 1
ATOM 777 C C . ILE A 1 100 ? -4.961 -5.210 3.491 1.00 94.50 100 ILE A C 1
ATOM 779 O O . ILE A 1 100 ? -5.718 -4.957 2.550 1.00 94.50 100 ILE A O 1
ATOM 783 N N . PHE A 1 101 ? -5.400 -5.660 4.662 1.00 91.75 101 PHE A N 1
ATOM 784 C CA . PHE A 1 101 ? -6.791 -6.001 4.955 1.00 91.75 101 PHE A CA 1
ATOM 785 C C . PHE A 1 101 ? -7.277 -5.218 6.178 1.00 91.75 101 PHE A C 1
ATOM 787 O O . PHE A 1 101 ? -6.518 -5.101 7.135 1.00 91.75 101 PHE A O 1
ATOM 794 N N . PRO A 1 102 ? -8.522 -4.717 6.204 1.00 87.88 102 PRO A N 1
ATOM 795 C CA . PRO A 1 102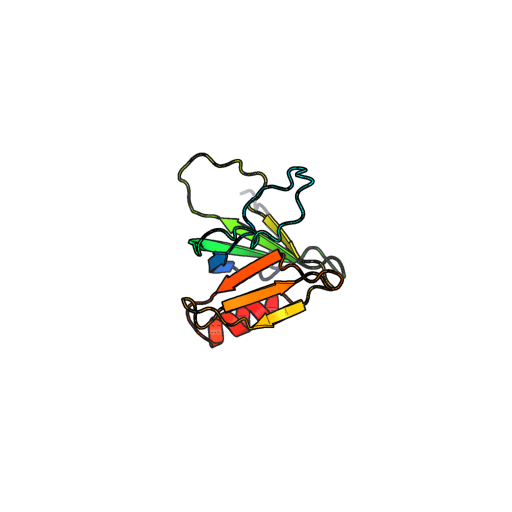 ? -9.086 -4.118 7.411 1.00 87.88 102 PRO A CA 1
ATOM 796 C C . PRO A 1 102 ? -9.219 -5.176 8.511 1.00 87.88 102 PRO A C 1
ATOM 798 O O . PRO A 1 102 ? -9.564 -6.319 8.211 1.00 87.88 102 PRO A O 1
ATOM 801 N N . GLY A 1 103 ? -9.052 -4.806 9.783 1.00 84.62 103 GLY A N 1
ATOM 802 C CA . GLY A 1 103 ? -9.172 -5.763 10.892 1.00 84.62 103 GLY A CA 1
ATOM 803 C C . GLY A 1 103 ? -10.547 -6.440 10.987 1.00 84.62 103 GLY A C 1
ATOM 804 O O . GLY A 1 103 ? -10.657 -7.599 11.384 1.00 84.62 103 GLY A O 1
ATOM 805 N N . LYS A 1 104 ? -11.610 -5.739 10.573 1.00 79.00 104 LYS A N 1
ATOM 806 C CA . LYS A 1 104 ? -13.008 -6.205 10.672 1.00 79.00 104 LYS A CA 1
ATOM 807 C C . LYS A 1 104 ? -13.593 -6.752 9.367 1.00 79.00 104 LYS A C 1
ATOM 809 O O . LYS A 1 104 ? -14.668 -7.349 9.392 1.00 79.00 104 LYS A O 1
ATOM 814 N N . GLU A 1 105 ? -12.920 -6.573 8.230 1.00 74.56 105 GLU A N 1
ATOM 815 C CA . GLU A 1 105 ? -13.442 -6.970 6.918 1.00 74.56 105 GLU A CA 1
ATOM 816 C C . GLU A 1 105 ? -12.527 -7.967 6.209 1.00 74.56 105 GLU A C 1
ATOM 818 O O . GLU A 1 105 ? -11.308 -7.873 6.239 1.00 74.56 105 GLU A O 1
ATOM 823 N N . ARG A 1 106 ? -13.122 -8.910 5.471 1.00 71.50 106 ARG A N 1
ATOM 824 C CA . ARG A 1 106 ? -12.357 -9.916 4.710 1.00 71.50 106 ARG A CA 1
ATOM 825 C C . ARG A 1 106 ? -11.895 -9.441 3.329 1.00 71.50 106 ARG A C 1
ATOM 827 O O . ARG A 1 106 ? -11.313 -10.227 2.584 1.00 71.50 106 ARG A O 1
ATOM 834 N N . LYS A 1 107 ? -12.205 -8.204 2.934 1.00 82.88 107 LYS A N 1
ATOM 835 C CA . LYS A 1 107 ? -11.837 -7.672 1.616 1.00 82.88 107 LYS A CA 1
ATOM 836 C C . LYS A 1 107 ? -10.552 -6.853 1.740 1.00 82.88 107 LYS A C 1
ATOM 838 O O . LYS A 1 107 ? -10.520 -5.950 2.565 1.00 82.88 107 LYS A O 1
ATOM 843 N N . PRO A 1 108 ? -9.519 -7.128 0.929 1.00 88.06 108 PRO A N 1
ATOM 844 C CA . PRO A 1 108 ? -8.306 -6.326 0.961 1.00 88.06 108 PRO A CA 1
ATOM 845 C C . PRO A 1 108 ? -8.582 -4.891 0.508 1.00 88.06 108 PRO A C 1
ATOM 847 O O . PRO A 1 108 ? -9.389 -4.657 -0.395 1.00 88.06 108 PRO A O 1
ATOM 850 N N . LEU A 1 109 ? -7.868 -3.948 1.114 1.00 89.81 109 LEU A N 1
ATOM 851 C CA . LEU A 1 109 ? -7.814 -2.544 0.709 1.00 89.81 109 LEU A CA 1
ATOM 852 C C . LEU A 1 109 ? -6.955 -2.381 -0.548 1.00 89.81 109 LEU A C 1
ATOM 854 O O . LEU A 1 109 ? -7.313 -1.664 -1.482 1.00 89.81 109 LEU A O 1
ATOM 858 N N . LEU A 1 110 ? -5.818 -3.074 -0.561 1.00 91.31 110 LEU A N 1
ATOM 859 C CA . LEU A 1 110 ? -4.770 -2.948 -1.563 1.00 91.31 110 LEU A CA 1
ATOM 860 C C . LEU A 1 110 ? -3.909 -4.215 -1.553 1.00 91.31 110 LEU A C 1
ATOM 862 O O . LEU A 1 110 ? -3.646 -4.774 -0.486 1.00 91.31 110 LEU A O 1
ATOM 866 N N . TYR A 1 111 ? -3.428 -4.630 -2.725 1.00 94.25 111 TYR A N 1
ATOM 867 C CA . TYR A 1 111 ? -2.256 -5.501 -2.804 1.00 94.25 111 TYR A CA 1
ATOM 868 C C . TYR A 1 111 ? -1.062 -4.732 -3.348 1.00 94.25 111 TYR A C 1
ATOM 870 O O . TYR A 1 111 ? -1.204 -3.913 -4.259 1.00 94.25 111 TYR A O 1
ATOM 878 N N . LEU A 1 112 ? 0.107 -5.056 -2.818 1.00 95.69 112 LEU A N 1
ATOM 879 C CA . LEU A 1 112 ? 1.394 -4.494 -3.192 1.00 95.69 112 LEU A CA 1
ATOM 880 C C . LEU A 1 112 ? 2.377 -5.631 -3.474 1.00 95.69 112 LEU A C 1
ATOM 882 O O . LEU A 1 112 ? 2.216 -6.746 -2.978 1.00 95.69 112 LEU A O 1
ATOM 886 N N . CYS A 1 113 ? 3.390 -5.367 -4.286 1.00 97.06 113 CYS A N 1
ATOM 887 C CA . CYS A 1 113 ? 4.463 -6.312 -4.556 1.00 97.06 113 CYS A CA 1
ATOM 888 C C . CYS A 1 113 ? 5.782 -5.562 -4.702 1.00 97.06 113 CYS A C 1
ATOM 890 O O . CYS A 1 113 ? 5.888 -4.650 -5.528 1.00 97.06 113 CYS A O 1
ATOM 892 N N . GLY A 1 114 ? 6.775 -5.981 -3.916 1.00 95.62 114 GLY A N 1
ATOM 893 C CA . GLY A 1 114 ? 8.161 -5.568 -4.099 1.00 95.62 114 GLY A CA 1
ATOM 894 C C . GLY A 1 114 ? 8.849 -6.346 -5.222 1.00 95.62 114 GLY A C 1
ATOM 895 O O . GLY A 1 114 ? 8.323 -7.314 -5.773 1.00 95.62 114 GLY A O 1
ATOM 896 N N . THR A 1 115 ? 10.059 -5.926 -5.545 1.00 95.81 115 THR A N 1
ATOM 897 C CA . THR A 1 115 ? 10.995 -6.558 -6.482 1.00 95.81 115 THR A CA 1
ATOM 898 C C . THR A 1 115 ? 11.799 -7.690 -5.842 1.00 95.81 115 THR A C 1
ATOM 900 O O . THR A 1 115 ? 12.369 -8.515 -6.551 1.00 95.81 115 THR A O 1
ATOM 903 N N . SER A 1 116 ? 11.829 -7.754 -4.507 1.00 96.25 116 SER A N 1
ATOM 904 C CA . SER A 1 116 ? 12.520 -8.788 -3.735 1.00 96.25 116 SER A CA 1
ATOM 905 C C . SER A 1 116 ? 11.803 -9.109 -2.422 1.00 96.25 116 SER A C 1
ATOM 907 O O . SER A 1 116 ? 10.957 -8.348 -1.937 1.00 96.25 116 SER A O 1
ATOM 909 N N . GLU A 1 117 ? 12.194 -10.232 -1.818 1.00 96.25 117 GLU A N 1
ATOM 910 C CA . GLU A 1 117 ? 11.812 -10.623 -0.459 1.00 96.25 117 GLU A CA 1
ATOM 911 C C . GLU A 1 117 ? 12.126 -9.512 0.551 1.00 96.25 117 GLU A C 1
ATOM 913 O O . GLU A 1 117 ? 11.238 -9.050 1.264 1.00 96.25 117 GLU A O 1
ATOM 918 N N . SER A 1 118 ? 13.375 -9.041 0.566 1.00 96.94 118 SER A N 1
ATOM 919 C CA . SER A 1 118 ? 13.862 -8.050 1.528 1.00 96.94 118 SER A CA 1
ATOM 920 C C . SER A 1 118 ? 13.142 -6.710 1.401 1.00 96.94 118 SER A C 1
ATOM 922 O O . SER A 1 118 ? 12.796 -6.097 2.411 1.00 96.94 118 SER A O 1
ATOM 924 N N . GLU A 1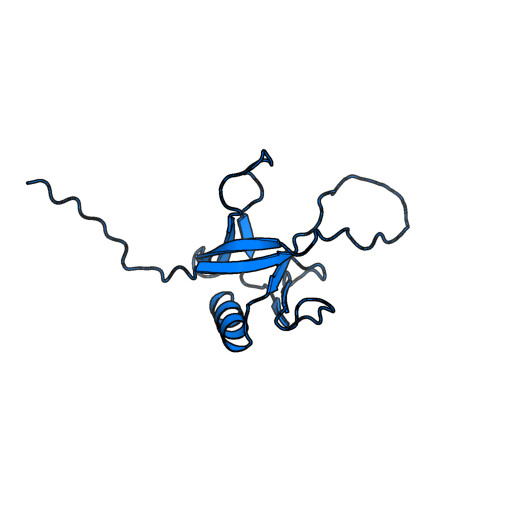 119 ? 12.875 -6.261 0.172 1.00 95.81 119 GLU A N 1
ATOM 925 C CA . GLU A 1 119 ? 12.081 -5.053 -0.060 1.00 95.81 119 GLU A CA 1
ATOM 926 C C . GLU A 1 119 ? 10.658 -5.232 0.474 1.00 95.81 119 GLU A C 1
ATOM 928 O O . GLU A 1 119 ? 10.168 -4.395 1.227 1.00 95.81 119 GLU A O 1
ATOM 933 N N . THR A 1 120 ? 10.024 -6.360 0.163 1.00 96.38 120 THR A N 1
ATOM 934 C CA . THR A 1 120 ? 8.663 -6.657 0.622 1.00 96.38 120 THR A CA 1
ATOM 935 C C . THR A 1 120 ? 8.570 -6.682 2.144 1.00 96.38 120 THR A C 1
ATOM 937 O O . THR A 1 120 ? 7.674 -6.062 2.711 1.00 96.38 120 THR A O 1
ATOM 940 N N . GLN A 1 121 ? 9.517 -7.331 2.824 1.00 96.00 121 GLN A N 1
ATOM 941 C CA . GLN A 1 121 ? 9.558 -7.361 4.288 1.00 96.00 121 GLN A CA 1
ATOM 942 C C . GLN A 1 121 ? 9.767 -5.965 4.883 1.00 96.00 121 GLN A C 1
ATOM 944 O O . GLN A 1 121 ? 9.090 -5.611 5.849 1.00 96.00 121 GLN A O 1
ATOM 949 N N . ARG A 1 122 ? 10.638 -5.138 4.283 1.00 95.62 122 ARG A N 1
ATOM 950 C CA . ARG A 1 122 ? 10.825 -3.738 4.698 1.00 95.62 122 ARG A CA 1
ATOM 951 C C . ARG A 1 122 ? 9.515 -2.959 4.604 1.00 95.62 122 ARG A C 1
ATOM 953 O O . ARG A 1 122 ? 9.159 -2.270 5.557 1.00 95.62 122 ARG A O 1
ATOM 960 N N . TRP A 1 123 ? 8.788 -3.086 3.497 1.00 95.88 123 TRP A N 1
ATOM 961 C CA . TRP A 1 123 ? 7.489 -2.434 3.326 1.00 95.88 123 TRP A CA 1
ATOM 962 C C . TRP A 1 123 ? 6.454 -2.928 4.336 1.00 95.88 123 TRP A C 1
ATOM 964 O O . TRP A 1 123 ? 5.828 -2.118 5.014 1.00 95.88 123 TRP A O 1
ATOM 974 N N . MET A 1 124 ? 6.319 -4.245 4.503 1.00 95.31 124 MET A N 1
ATOM 975 C CA . MET A 1 124 ? 5.387 -4.829 5.471 1.00 95.31 124 MET A CA 1
ATOM 976 C C . MET A 1 124 ? 5.686 -4.396 6.911 1.00 95.31 124 MET A C 1
ATOM 978 O O . MET A 1 124 ? 4.752 -4.164 7.669 1.00 95.31 124 MET A O 1
ATOM 982 N N . ALA A 1 125 ? 6.960 -4.280 7.295 1.00 92.94 125 ALA A N 1
ATOM 983 C CA . ALA A 1 125 ? 7.354 -3.873 8.643 1.00 92.94 125 ALA A CA 1
ATOM 984 C C . ALA A 1 125 ? 7.035 -2.402 8.947 1.00 92.94 125 ALA A C 1
ATOM 986 O O . ALA A 1 125 ? 6.691 -2.088 10.076 1.00 92.94 125 ALA A O 1
ATOM 987 N N . ASN A 1 126 ? 7.133 -1.514 7.954 1.00 91.00 126 ASN A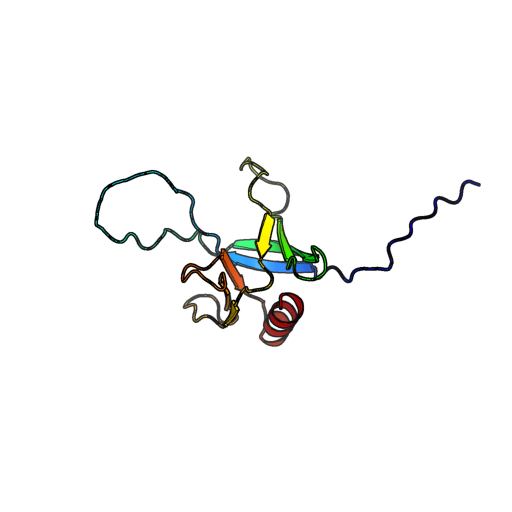 N 1
ATOM 988 C CA . ASN A 1 126 ? 6.880 -0.078 8.133 1.00 91.00 126 ASN A CA 1
ATOM 989 C C . ASN A 1 126 ? 5.398 0.307 8.025 1.00 91.00 126 ASN A C 1
ATOM 991 O O . ASN A 1 126 ? 5.018 1.395 8.452 1.00 91.00 126 ASN A O 1
ATOM 995 N N . LEU A 1 127 ? 4.581 -0.549 7.407 1.00 91.19 127 LEU A N 1
ATOM 996 C CA . LEU A 1 127 ? 3.134 -0.357 7.285 1.00 91.19 127 LEU A CA 1
ATOM 997 C C . LEU A 1 127 ? 2.351 -0.894 8.500 1.00 91.19 127 LEU A C 1
ATOM 999 O O . LEU A 1 127 ? 1.163 -0.597 8.612 1.00 91.19 127 LEU A O 1
ATOM 1003 N N . ARG A 1 128 ? 2.993 -1.708 9.349 1.00 86.81 128 ARG A N 1
ATOM 1004 C CA . ARG A 1 128 ? 2.462 -2.197 10.633 1.00 86.81 128 ARG A CA 1
ATOM 1005 C C . ARG A 1 128 ? 2.644 -1.143 11.718 1.00 86.81 128 ARG A C 1
ATOM 1007 O O . ARG A 1 128 ? 1.730 -1.039 12.560 1.00 86.81 128 ARG A O 1
#

Radius of gyration: 16.87 Å; chains: 1; bounding box: 50×54×36 Å

InterPro domains:
  IPR001849 Pleckstrin homology domain [PS50003] (11-128)
  IPR011993 PH-like domain superfamily [G3DSA:2.30.29.30] (2-128)

Secondary structure (DSSP, 8-state):
-------------EEEEEEEEPPPP--------------PPPPEEEEEEEEEEETTTEEEEEEE--S-S---GGGSEEEE-TT-EEEE---TT-TTEEEEE-TT-SS-SEEEE-SSHHHHHHHHHHH-

Organism: NCBI:txid64838